Protein AF-A0A6B3NDE9-F1 (afdb_monomer_lite)

Radius of gyration: 30.41 Å; chains: 1; bounding box: 61×51×79 Å

Sequence (151 aa):
MERLSPFLRRLLIVVLVGLFSSVSVFIEEASADVTLPSPVCPKENTETFENPKFAYADKGGITLDATKSSFQLGSQTFDGYLYGSTYYDENGKKQPLYTSYTPPTIRVSSGKSIDLTLTNDLHKNEQSPRLSSVGCSGRTFKSAKHSVNSS

Structure (mmCIF, N/CA/C/O backbone):
data_AF-A0A6B3NDE9-F1
#
_entry.id   AF-A0A6B3NDE9-F1
#
loop_
_atom_site.group_PDB
_atom_site.id
_atom_site.type_symbol
_atom_site.label_atom_id
_atom_site.label_alt_id
_atom_site.label_comp_id
_atom_site.label_asym_id
_atom_site.label_entity_id
_atom_site.label_seq_id
_atom_site.pdbx_PDB_ins_code
_atom_site.Cartn_x
_atom_site.Cartn_y
_atom_site.Cartn_z
_atom_site.occupancy
_atom_site.B_iso_or_equiv
_atom_site.auth_seq_id
_atom_site.auth_comp_id
_atom_site.auth_asym_id
_atom_site.auth_atom_id
_atom_site.pdbx_PDB_model_num
ATOM 1 N N . MET A 1 1 ? 43.849 -14.719 60.924 1.00 47.06 1 MET A N 1
ATOM 2 C CA . MET A 1 1 ? 43.292 -14.066 59.722 1.00 47.06 1 MET A CA 1
ATOM 3 C C . MET A 1 1 ? 41.799 -13.867 59.933 1.00 47.06 1 MET A C 1
ATOM 5 O O . MET A 1 1 ? 41.124 -14.852 60.166 1.00 47.06 1 MET A O 1
ATOM 9 N N . GLU A 1 2 ? 41.160 -12.708 59.958 1.00 54.44 2 GLU A N 1
ATOM 10 C CA . GLU A 1 2 ? 41.506 -11.289 60.040 1.00 54.44 2 GLU A CA 1
ATOM 11 C C . GLU A 1 2 ? 40.176 -10.651 60.486 1.00 54.44 2 GLU A C 1
ATOM 13 O O . GLU A 1 2 ? 39.224 -10.574 59.711 1.00 54.44 2 GLU A O 1
ATOM 18 N N . ARG A 1 3 ? 40.027 -10.297 61.770 1.00 61.66 3 ARG A N 1
ATOM 19 C CA . ARG A 1 3 ? 38.847 -9.543 62.218 1.00 61.66 3 ARG A CA 1
ATOM 20 C C . ARG A 1 3 ? 39.127 -8.075 61.956 1.00 61.66 3 ARG A C 1
ATOM 22 O O . ARG A 1 3 ? 39.660 -7.381 62.817 1.00 61.66 3 ARG A O 1
ATOM 29 N N . LEU A 1 4 ? 38.795 -7.625 60.749 1.00 58.59 4 LEU A N 1
ATOM 30 C CA . LEU A 1 4 ? 38.747 -6.203 60.439 1.00 58.59 4 LEU A CA 1
ATOM 31 C C . LEU A 1 4 ? 37.865 -5.522 61.494 1.00 58.59 4 LEU A C 1
ATOM 33 O O . LEU A 1 4 ? 36.711 -5.923 61.681 1.00 58.59 4 LEU A O 1
ATOM 37 N N . SER A 1 5 ? 38.411 -4.544 62.221 1.00 73.19 5 SER A N 1
ATOM 38 C CA . SER A 1 5 ? 37.652 -3.858 63.266 1.00 73.19 5 SER A CA 1
ATOM 39 C C . SER A 1 5 ? 36.369 -3.271 62.653 1.00 73.19 5 SER A C 1
ATOM 41 O O . SER A 1 5 ? 36.381 -2.812 61.505 1.00 73.19 5 SER A O 1
ATOM 43 N N . PRO A 1 6 ? 35.234 -3.280 63.372 1.00 70.44 6 PRO A N 1
ATOM 44 C CA . PRO A 1 6 ? 33.965 -2.777 62.837 1.00 70.44 6 PRO A CA 1
ATOM 45 C C . PRO A 1 6 ? 34.065 -1.308 62.395 1.00 70.44 6 PRO A C 1
ATOM 47 O O . PRO A 1 6 ? 33.321 -0.871 61.518 1.00 70.44 6 PRO A O 1
ATOM 50 N N . PHE A 1 7 ? 35.027 -0.574 62.956 1.00 72.88 7 PHE A N 1
ATOM 51 C CA . PHE A 1 7 ? 35.394 0.772 62.547 1.00 72.88 7 PHE A CA 1
ATOM 52 C C . PHE A 1 7 ? 36.021 0.807 61.145 1.00 72.88 7 PHE A C 1
ATOM 54 O O . PHE A 1 7 ? 35.565 1.569 60.295 1.00 72.88 7 PHE A O 1
ATOM 61 N N . LEU A 1 8 ? 36.989 -0.073 60.860 1.00 76.25 8 LEU A N 1
ATOM 62 C CA . LEU A 1 8 ? 37.642 -0.140 59.549 1.00 76.25 8 LEU A CA 1
ATOM 63 C C . LEU A 1 8 ? 36.654 -0.533 58.443 1.00 76.25 8 LEU A C 1
ATOM 65 O O . LEU A 1 8 ? 36.702 0.014 57.346 1.00 76.25 8 LEU A O 1
ATOM 69 N N . ARG A 1 9 ? 35.692 -1.413 58.749 1.00 73.88 9 ARG A N 1
ATOM 70 C CA . ARG A 1 9 ? 34.643 -1.807 57.796 1.00 73.88 9 ARG A CA 1
ATOM 71 C C . ARG A 1 9 ? 33.711 -0.647 57.434 1.00 73.88 9 ARG A C 1
ATOM 73 O O . ARG A 1 9 ? 33.338 -0.511 56.274 1.00 73.88 9 ARG A O 1
ATOM 80 N N . ARG A 1 10 ? 33.337 0.191 58.406 1.00 78.81 10 ARG A N 1
ATOM 81 C CA . ARG A 1 10 ? 32.491 1.372 58.160 1.00 78.81 10 ARG A CA 1
ATOM 82 C C . ARG A 1 10 ? 33.246 2.457 57.400 1.00 78.81 10 ARG A C 1
ATOM 84 O O . ARG A 1 10 ? 32.688 3.024 56.468 1.00 78.81 10 ARG A O 1
ATOM 91 N N . LEU A 1 11 ? 34.516 2.677 57.742 1.00 81.62 11 LEU A N 1
ATOM 92 C CA . LEU A 1 11 ? 35.388 3.602 57.019 1.00 81.62 11 LEU A CA 1
ATOM 93 C C . LEU A 1 11 ? 35.511 3.202 55.541 1.00 81.62 11 LEU A C 1
ATOM 95 O O . LEU A 1 11 ? 35.352 4.038 54.659 1.00 81.62 11 LEU A O 1
ATOM 99 N N . LEU A 1 12 ? 35.707 1.911 55.270 1.00 80.88 12 LEU A N 1
ATOM 100 C CA . LEU A 1 12 ? 35.879 1.394 53.914 1.00 80.88 12 LEU A CA 1
ATOM 101 C C . LEU A 1 12 ? 34.608 1.540 53.059 1.00 80.88 12 LEU A C 1
ATOM 103 O O . LEU A 1 12 ? 34.700 1.870 51.881 1.00 80.88 12 LEU A O 1
ATOM 107 N N . ILE A 1 13 ? 33.420 1.379 53.655 1.00 79.62 13 ILE A N 1
ATOM 108 C CA . ILE A 1 13 ? 32.141 1.622 52.965 1.00 79.62 13 ILE A CA 1
ATOM 109 C C . ILE A 1 13 ? 31.975 3.107 52.620 1.00 79.62 13 ILE A C 1
ATOM 111 O O . ILE A 1 13 ? 31.598 3.428 51.497 1.00 79.62 13 ILE A O 1
ATOM 115 N N . VAL A 1 14 ? 32.287 4.017 53.549 1.00 80.12 14 VAL A N 1
ATOM 116 C CA . VAL A 1 14 ? 32.183 5.467 53.302 1.00 80.12 14 VAL A CA 1
ATOM 117 C C . VAL A 1 14 ? 33.156 5.911 52.208 1.00 80.12 14 VAL A C 1
ATOM 119 O O . VAL A 1 14 ? 32.773 6.677 51.329 1.00 80.12 14 VAL A O 1
ATOM 122 N N . VAL A 1 15 ? 34.382 5.379 52.204 1.00 78.25 15 VAL A N 1
ATOM 123 C CA . VAL A 1 15 ? 35.374 5.659 51.154 1.00 78.25 15 VAL A CA 1
ATOM 124 C C . VAL A 1 15 ? 34.913 5.129 49.792 1.00 78.25 15 VAL A C 1
ATOM 126 O O . VAL A 1 15 ? 35.019 5.847 48.801 1.00 78.25 15 VAL A O 1
ATOM 129 N N . LEU A 1 16 ? 34.344 3.920 49.727 1.00 76.94 16 LEU A N 1
ATOM 130 C CA . LEU A 1 16 ? 33.822 3.360 48.474 1.00 76.94 16 LEU A CA 1
ATOM 131 C C . LEU A 1 16 ? 32.634 4.158 47.920 1.00 76.94 16 LEU A C 1
ATOM 133 O O . LEU A 1 16 ? 32.601 4.440 46.725 1.00 76.94 16 LEU A O 1
ATOM 137 N N . VAL A 1 17 ? 31.684 4.563 48.768 1.00 74.12 17 VAL A N 1
ATOM 138 C CA . VAL A 1 17 ? 30.540 5.389 48.338 1.00 74.12 17 VAL A CA 1
ATOM 139 C C . VAL A 1 17 ? 31.001 6.789 47.914 1.00 74.12 17 VAL A C 1
ATOM 141 O O . VAL A 1 17 ? 30.511 7.314 46.914 1.00 74.12 17 VAL A O 1
ATOM 144 N N . GLY A 1 18 ? 31.982 7.373 48.608 1.00 67.12 18 GLY A N 1
ATOM 145 C CA . GLY A 1 18 ? 32.594 8.650 48.226 1.00 67.12 18 GLY A CA 1
ATOM 146 C C . GLY A 1 18 ? 33.297 8.589 46.866 1.00 67.12 18 GLY A C 1
ATOM 147 O O . GLY A 1 18 ? 33.090 9.465 46.029 1.00 67.12 18 GLY A O 1
ATOM 148 N N . LEU A 1 19 ? 34.047 7.514 46.602 1.00 65.00 19 LEU A N 1
ATOM 149 C CA . LEU A 1 19 ? 34.686 7.282 45.304 1.00 65.00 19 LEU A CA 1
ATOM 150 C C . LEU A 1 19 ? 33.652 7.116 44.181 1.00 65.00 19 LEU A C 1
ATOM 152 O O . LEU A 1 19 ? 33.771 7.786 43.158 1.00 65.00 19 LEU A O 1
ATOM 156 N N . PHE A 1 20 ? 32.596 6.320 44.380 1.00 59.84 20 PHE A N 1
ATOM 157 C CA . PHE A 1 20 ? 31.524 6.167 43.380 1.00 59.84 20 PHE A CA 1
ATOM 158 C C . PHE A 1 20 ? 30.772 7.478 43.101 1.00 59.84 20 PHE A C 1
ATOM 160 O O . PHE A 1 20 ? 30.394 7.751 41.961 1.00 59.84 20 PHE A O 1
ATOM 167 N N . SER A 1 21 ? 30.612 8.323 44.121 1.00 58.03 21 SER A N 1
ATOM 168 C CA . SER A 1 21 ? 29.979 9.638 43.972 1.00 58.03 21 SER A CA 1
ATOM 169 C C . SER A 1 21 ? 30.873 10.631 43.214 1.00 58.03 21 SER A C 1
ATOM 171 O O . SER A 1 21 ? 30.358 11.465 42.478 1.00 58.03 21 SER A O 1
ATOM 173 N N . SER A 1 22 ? 32.205 10.516 43.321 1.00 54.28 22 SER A N 1
ATOM 174 C CA . SER A 1 22 ? 33.143 11.385 42.586 1.00 54.28 22 SER A CA 1
ATOM 175 C C . SER A 1 22 ? 33.285 11.059 41.093 1.00 54.28 22 SER A C 1
ATOM 177 O O . SER A 1 22 ? 33.642 11.940 40.319 1.00 54.28 22 SER A O 1
ATOM 179 N N . VAL A 1 23 ? 32.967 9.831 40.662 1.00 54.91 23 VAL A N 1
ATOM 180 C CA . VAL A 1 23 ? 33.018 9.442 39.235 1.00 54.91 23 VAL A CA 1
ATOM 181 C C . VAL A 1 23 ? 31.722 9.820 38.494 1.00 54.91 23 VAL A C 1
ATOM 183 O O . VAL A 1 23 ? 31.679 9.811 37.269 1.00 54.91 23 VAL A O 1
ATOM 186 N N . SER A 1 24 ? 30.668 10.221 39.211 1.00 49.94 24 SER A N 1
ATOM 187 C CA . SER A 1 24 ? 29.334 10.453 38.633 1.00 49.94 24 SER A CA 1
ATOM 188 C C . SER A 1 24 ? 29.046 11.910 38.221 1.00 49.94 24 SER A C 1
ATOM 190 O O . SER A 1 24 ? 27.894 12.236 37.955 1.00 49.94 24 SER A O 1
ATOM 192 N N . VAL A 1 25 ? 30.056 12.791 38.148 1.00 54.88 25 VAL A N 1
ATOM 193 C CA . VAL A 1 25 ? 29.875 14.224 37.793 1.00 54.88 25 VAL A CA 1
ATOM 194 C C . VAL A 1 25 ? 30.565 14.617 36.473 1.00 54.88 25 VAL A C 1
ATOM 196 O O . VAL A 1 25 ? 30.745 15.789 36.188 1.00 54.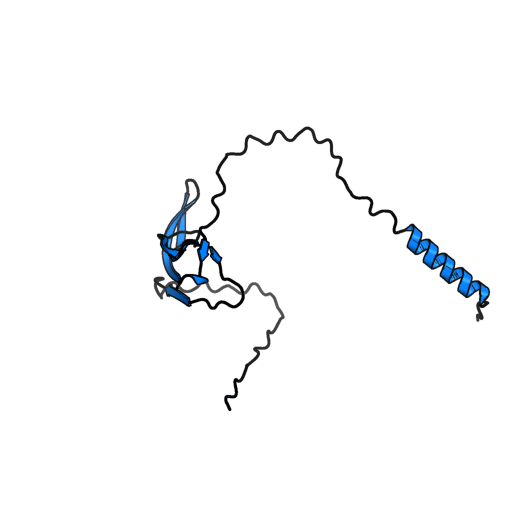88 25 VAL A O 1
ATOM 199 N N . PHE A 1 26 ? 30.893 13.658 35.604 1.00 53.50 26 PHE A N 1
ATOM 200 C CA . PHE A 1 26 ? 31.287 13.955 34.218 1.00 53.50 26 PHE A CA 1
ATOM 201 C C . PHE A 1 26 ? 30.497 13.097 33.225 1.00 53.50 26 PHE A C 1
ATOM 203 O O . PHE A 1 26 ? 31.028 12.230 32.540 1.00 53.50 26 PHE A O 1
ATOM 210 N N . ILE A 1 27 ? 29.195 13.363 33.149 1.00 54.00 27 ILE A N 1
ATOM 211 C CA . ILE A 1 27 ? 28.491 13.366 31.861 1.00 54.00 27 ILE A CA 1
ATOM 212 C C . ILE A 1 27 ? 27.976 14.796 31.706 1.00 54.00 27 ILE A C 1
ATOM 214 O O . ILE A 1 27 ? 26.781 15.069 31.746 1.00 54.00 27 ILE A O 1
ATOM 218 N N . GLU A 1 28 ? 28.921 15.733 31.668 1.00 45.59 28 GLU A N 1
ATOM 219 C CA . GLU A 1 28 ? 28.658 17.045 31.102 1.00 45.59 28 GLU A CA 1
ATOM 220 C C . GLU A 1 28 ? 28.439 16.802 29.610 1.00 45.59 28 GLU A C 1
ATOM 222 O O . GLU A 1 28 ? 29.206 16.084 28.960 1.00 45.59 28 GLU A O 1
ATOM 227 N N . GLU A 1 29 ? 27.300 17.279 29.124 1.00 51.75 29 GLU A N 1
ATOM 228 C CA . GLU A 1 29 ? 26.866 17.173 27.745 1.00 51.75 29 GLU A CA 1
ATOM 229 C C . GLU A 1 29 ? 28.040 17.455 26.810 1.00 51.75 29 GLU A C 1
ATOM 231 O O . GLU A 1 29 ? 28.640 18.530 26.850 1.00 51.75 29 GLU A O 1
ATOM 236 N N . ALA A 1 30 ? 28.339 16.514 25.915 1.00 45.06 30 ALA A N 1
ATOM 237 C CA . ALA A 1 30 ? 29.046 16.844 24.691 1.00 45.06 30 ALA A CA 1
ATOM 238 C C . ALA A 1 30 ? 28.119 17.737 23.847 1.00 45.06 30 ALA A C 1
ATOM 240 O O . ALA A 1 30 ? 27.551 17.305 22.845 1.00 45.06 30 ALA A O 1
ATOM 241 N N . SER A 1 31 ? 27.930 18.987 24.275 1.00 45.75 31 SER A N 1
ATOM 242 C CA . SER A 1 31 ? 27.631 20.066 23.356 1.00 45.75 31 SER A CA 1
ATOM 243 C C . SER A 1 31 ? 28.875 20.172 22.488 1.00 45.75 31 SER A C 1
ATOM 245 O O . SER A 1 31 ? 29.954 20.584 22.906 1.00 45.75 31 SER A O 1
ATOM 247 N N . ALA A 1 32 ? 28.757 19.610 21.295 1.00 44.16 32 ALA A N 1
ATOM 248 C CA . ALA A 1 32 ? 29.753 19.730 20.262 1.00 44.16 32 ALA A CA 1
ATOM 249 C C . ALA A 1 32 ? 29.808 21.215 19.867 1.00 44.16 32 ALA A 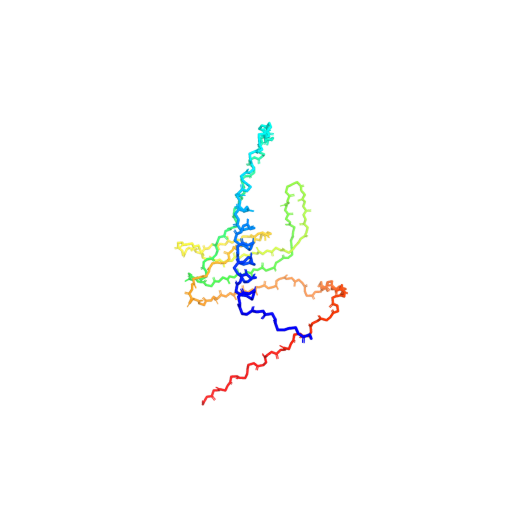C 1
ATOM 251 O O . ALA A 1 32 ? 29.160 21.621 18.906 1.00 44.16 32 ALA A O 1
ATOM 252 N N . ASP A 1 33 ? 30.556 22.030 20.618 1.00 47.12 33 ASP A N 1
ATOM 253 C CA . ASP A 1 33 ? 31.039 23.330 20.152 1.00 47.12 33 ASP A CA 1
ATOM 254 C C . ASP A 1 33 ? 32.133 23.061 19.121 1.00 47.12 33 ASP A C 1
ATOM 256 O O . ASP A 1 33 ? 33.339 23.169 19.346 1.00 47.12 33 ASP A O 1
ATOM 260 N N . VAL A 1 34 ? 31.680 22.551 17.982 1.00 43.28 34 VAL A N 1
ATOM 261 C CA . VAL A 1 34 ? 32.486 22.474 16.791 1.00 43.28 34 VAL A CA 1
ATOM 262 C C . VAL A 1 34 ? 32.137 23.725 16.013 1.00 43.28 34 VAL A C 1
ATOM 264 O O . VAL A 1 34 ? 31.185 23.748 15.231 1.00 43.28 34 VAL A O 1
ATOM 267 N N . THR A 1 35 ? 32.950 24.760 16.198 1.00 52.12 35 THR A N 1
ATOM 268 C CA . THR A 1 35 ? 33.119 25.834 15.218 1.00 52.12 35 THR A CA 1
ATOM 269 C C . THR A 1 35 ? 33.724 25.222 13.950 1.00 52.12 35 THR A C 1
ATOM 271 O O . THR A 1 35 ? 34.897 25.404 13.629 1.00 52.12 35 THR A O 1
ATOM 274 N N . LEU A 1 36 ? 32.934 24.412 13.243 1.00 52.38 36 LEU A N 1
ATOM 275 C CA . LEU A 1 36 ? 33.188 24.058 11.859 1.00 52.38 36 LEU A CA 1
ATOM 276 C C . LEU A 1 36 ? 33.056 25.359 11.061 1.00 52.38 36 LEU A C 1
ATOM 278 O O . LEU A 1 36 ? 32.111 26.116 11.312 1.00 52.38 36 LEU A O 1
ATOM 282 N N . PRO A 1 37 ? 33.940 25.638 10.084 1.00 52.72 37 PRO A N 1
ATOM 283 C CA . PRO A 1 37 ? 33.579 26.594 9.047 1.00 52.72 37 PRO A CA 1
ATOM 284 C C . PRO A 1 37 ? 32.214 26.147 8.533 1.00 52.72 37 PRO A C 1
ATOM 286 O O . PRO A 1 37 ? 32.078 24.966 8.202 1.00 52.72 37 PRO A O 1
ATOM 289 N N . SER A 1 38 ? 31.211 27.041 8.584 1.00 49.91 38 SER A N 1
ATOM 290 C CA . SER A 1 38 ? 29.838 26.726 8.185 1.00 49.91 38 SER A CA 1
ATOM 291 C C . SER A 1 38 ? 29.916 25.841 6.955 1.00 49.91 38 SER A C 1
ATOM 293 O O . SER A 1 38 ? 30.494 26.299 5.960 1.00 49.91 38 SER A O 1
ATOM 295 N N . PRO A 1 39 ? 29.452 24.576 7.012 1.00 50.44 39 PRO A N 1
ATOM 296 C CA . PRO A 1 39 ? 29.397 23.790 5.807 1.00 50.44 39 PRO A CA 1
ATOM 297 C C . PRO A 1 39 ? 28.544 24.632 4.877 1.00 50.44 39 PRO A C 1
ATOM 299 O O . PRO A 1 39 ? 27.379 24.918 5.160 1.00 50.44 39 PRO A O 1
ATOM 302 N N . VAL A 1 40 ? 29.167 25.133 3.814 1.00 51.59 40 VAL A N 1
ATOM 303 C CA . VAL A 1 40 ? 28.437 25.601 2.656 1.00 51.59 40 VAL A CA 1
ATOM 304 C C . VAL A 1 40 ? 27.763 24.331 2.185 1.00 51.59 40 VAL A C 1
ATOM 306 O O . VAL A 1 40 ? 28.356 23.552 1.443 1.00 51.59 40 VAL A O 1
ATOM 309 N N . CYS A 1 41 ? 26.579 24.054 2.738 1.00 51.97 41 CYS A N 1
ATOM 310 C CA . CYS A 1 41 ? 25.721 23.007 2.247 1.00 51.97 41 CYS A CA 1
ATOM 311 C C . CYS A 1 41 ? 25.601 23.338 0.762 1.00 51.97 41 CYS A C 1
ATOM 313 O O . CYS A 1 41 ? 25.140 24.445 0.442 1.00 51.97 41 CYS A O 1
ATOM 315 N N . PRO A 1 42 ? 26.118 22.487 -0.146 1.00 57.03 42 PRO A N 1
ATOM 316 C CA . PRO A 1 42 ? 25.871 22.703 -1.558 1.00 57.03 42 PRO A CA 1
ATOM 317 C C . PRO A 1 42 ? 24.363 22.852 -1.662 1.00 57.03 42 PRO A C 1
ATOM 319 O O . PRO A 1 42 ? 23.664 22.014 -1.094 1.00 57.03 42 PRO A O 1
ATOM 322 N N . LYS A 1 43 ? 23.897 23.974 -2.240 1.00 53.31 43 LYS A N 1
ATOM 323 C CA . LYS A 1 43 ? 22.471 24.299 -2.373 1.00 53.31 43 LYS A CA 1
ATOM 324 C C . LYS A 1 43 ? 21.745 23.007 -2.688 1.00 53.31 43 LYS A C 1
ATOM 326 O O . LYS A 1 43 ? 21.943 22.443 -3.762 1.00 53.31 43 LYS A O 1
ATOM 331 N N . GLU A 1 44 ? 21.032 22.521 -1.683 1.00 54.12 44 GLU A N 1
ATOM 332 C CA . GLU A 1 44 ? 20.350 21.248 -1.716 1.00 54.12 44 GLU A CA 1
ATOM 333 C C . GLU A 1 44 ? 19.482 21.286 -2.968 1.00 54.12 44 GLU A C 1
ATOM 335 O O . GLU A 1 44 ? 18.717 22.239 -3.163 1.00 54.12 44 GLU A O 1
ATOM 340 N N . ASN A 1 45 ? 19.681 20.327 -3.878 1.00 53.22 45 ASN A N 1
ATOM 341 C CA . ASN A 1 45 ? 18.708 20.104 -4.933 1.00 53.22 45 ASN A CA 1
ATOM 342 C C . ASN A 1 45 ? 17.381 19.945 -4.199 1.00 53.22 45 ASN A C 1
ATOM 344 O O . ASN A 1 45 ? 17.207 19.007 -3.428 1.00 53.22 45 ASN A O 1
ATOM 348 N N . THR A 1 46 ? 16.495 20.918 -4.376 1.00 56.09 46 THR A N 1
ATOM 349 C CA . THR A 1 46 ? 15.196 21.021 -3.712 1.00 56.09 46 THR A CA 1
ATOM 350 C C . THR A 1 46 ? 14.231 20.022 -4.346 1.00 56.09 46 THR A C 1
ATOM 352 O O . THR A 1 46 ? 13.119 20.360 -4.744 1.00 56.09 46 THR A O 1
ATOM 355 N N . GLU A 1 47 ? 14.660 18.766 -4.474 1.00 64.62 47 GLU A N 1
ATOM 356 C CA . GLU A 1 47 ? 13.737 17.666 -4.680 1.00 64.62 47 GLU A CA 1
ATOM 357 C C . GLU A 1 47 ? 12.947 17.546 -3.384 1.00 64.62 47 GLU A C 1
ATOM 359 O O . GLU A 1 47 ? 13.435 17.110 -2.342 1.00 64.62 47 GLU A O 1
ATOM 364 N N . THR A 1 48 ? 11.729 18.076 -3.432 1.00 70.19 48 THR A N 1
ATOM 365 C CA . THR A 1 48 ? 10.803 18.028 -2.311 1.00 70.19 48 THR A CA 1
ATOM 366 C C . THR A 1 48 ? 10.558 16.559 -2.003 1.00 70.19 48 THR A C 1
ATOM 368 O O . THR A 1 48 ? 10.077 15.822 -2.860 1.00 70.19 48 THR A O 1
ATOM 371 N N . PHE A 1 49 ? 10.915 16.123 -0.796 1.00 74.69 49 PHE A N 1
ATOM 372 C CA . PHE A 1 49 ? 10.621 14.767 -0.354 1.00 74.69 49 PHE A CA 1
ATOM 373 C C . PHE A 1 49 ? 9.099 14.576 -0.316 1.00 74.69 49 PHE A C 1
ATOM 375 O O . PHE A 1 49 ? 8.416 15.100 0.568 1.00 74.69 49 PHE A O 1
ATOM 382 N N . GLU A 1 50 ? 8.555 13.860 -1.298 1.00 76.88 50 GLU A N 1
ATOM 383 C CA . GLU A 1 50 ? 7.135 13.530 -1.328 1.00 76.88 50 GLU A CA 1
ATOM 384 C C . GLU A 1 50 ? 6.852 12.376 -0.366 1.00 76.88 50 GLU A C 1
ATOM 386 O O . GLU A 1 50 ? 7.276 11.236 -0.569 1.00 76.88 50 GLU A O 1
ATOM 391 N N . ASN A 1 51 ? 6.103 12.670 0.697 1.00 81.94 51 ASN A N 1
ATOM 392 C CA . ASN A 1 51 ? 5.609 11.633 1.592 1.00 81.94 51 ASN A CA 1
ATOM 393 C C . ASN A 1 51 ? 4.630 10.702 0.852 1.00 81.94 51 ASN A C 1
ATOM 395 O O . ASN A 1 51 ? 3.797 11.177 0.072 1.00 81.94 51 ASN A O 1
ATOM 399 N N . PRO A 1 52 ? 4.650 9.388 1.139 1.00 84.19 52 PRO A N 1
ATOM 400 C CA . PRO A 1 52 ? 3.656 8.471 0.602 1.00 84.19 52 PRO A CA 1
ATOM 401 C C . PRO A 1 52 ? 2.252 8.880 1.059 1.00 84.19 52 PRO A C 1
ATOM 403 O O . PRO A 1 52 ? 2.045 9.365 2.174 1.00 84.19 52 PRO A O 1
ATOM 406 N N . LYS A 1 53 ? 1.258 8.652 0.197 1.00 90.75 53 LYS A N 1
ATOM 407 C CA . LYS A 1 53 ? -0.146 8.938 0.523 1.00 90.75 53 LYS A CA 1
ATOM 408 C C . LYS A 1 53 ? -0.614 8.072 1.692 1.00 90.75 53 LYS A C 1
ATOM 410 O O . LYS A 1 53 ? -0.167 6.938 1.833 1.00 90.75 53 LYS A O 1
ATOM 415 N N . PHE A 1 54 ? -1.560 8.565 2.487 1.00 94.12 54 PHE A N 1
ATOM 416 C CA . PHE A 1 54 ? -2.151 7.794 3.584 1.00 94.12 54 PHE A CA 1
ATOM 417 C C . PHE A 1 54 ? -3.486 7.159 3.182 1.00 94.12 54 PHE A C 1
ATOM 419 O O . PHE A 1 54 ? -4.372 7.839 2.664 1.00 94.12 54 PHE A O 1
ATOM 426 N N . ALA A 1 55 ? -3.636 5.867 3.474 1.00 95.44 55 ALA A N 1
ATOM 427 C CA . ALA A 1 55 ? -4.875 5.109 3.359 1.00 95.44 55 ALA A CA 1
ATOM 428 C C . ALA A 1 55 ? -5.498 4.909 4.745 1.00 95.44 55 ALA A C 1
ATOM 430 O O . ALA A 1 55 ? -4.901 4.271 5.609 1.00 95.44 55 ALA A O 1
ATOM 431 N N . TYR A 1 56 ? -6.696 5.446 4.970 1.00 96.44 56 TYR A N 1
ATOM 432 C CA . TYR A 1 56 ? -7.367 5.411 6.269 1.00 96.44 56 TYR A CA 1
ATOM 433 C C . TYR A 1 56 ? -8.293 4.194 6.366 1.00 96.44 56 TYR A C 1
ATOM 435 O O . TYR A 1 56 ? -9.435 4.234 5.908 1.00 96.44 56 TYR A O 1
ATOM 443 N N . ALA A 1 57 ? -7.816 3.119 6.999 1.00 95.50 57 ALA A N 1
ATOM 444 C CA . ALA A 1 57 ? -8.552 1.855 7.132 1.00 95.50 57 ALA A CA 1
ATOM 445 C C . ALA A 1 57 ? -9.862 1.993 7.925 1.00 95.50 57 ALA A C 1
ATOM 447 O O . ALA A 1 57 ? -10.804 1.234 7.727 1.00 95.50 57 ALA A O 1
ATOM 448 N N . ASP A 1 58 ? -9.948 3.000 8.796 1.00 94.81 58 ASP A N 1
ATOM 449 C CA . ASP A 1 58 ? -11.140 3.253 9.611 1.00 94.81 58 ASP A CA 1
ATOM 450 C C . ASP A 1 58 ? -12.335 3.759 8.785 1.00 94.81 58 ASP A C 1
ATOM 452 O O . ASP A 1 58 ? -13.457 3.824 9.290 1.00 94.81 58 ASP A O 1
ATOM 456 N N . LYS A 1 59 ? -12.091 4.186 7.539 1.00 94.94 59 LYS A N 1
ATOM 457 C CA . LYS A 1 59 ? -13.098 4.777 6.649 1.00 94.94 59 LYS A CA 1
ATOM 458 C C . LYS A 1 59 ? -13.714 3.758 5.690 1.00 94.94 59 LYS A C 1
ATOM 460 O O . LYS A 1 59 ? -14.800 4.010 5.177 1.00 94.94 59 LYS A O 1
ATOM 465 N N . GLY A 1 60 ? -13.056 2.624 5.462 1.00 93.88 60 GLY A N 1
ATOM 466 C CA . GLY A 1 60 ? -13.555 1.558 4.602 1.00 93.88 60 GLY A CA 1
ATOM 467 C C . GLY A 1 60 ? -12.459 0.593 4.164 1.00 93.88 60 GLY A C 1
ATOM 468 O O . GLY A 1 60 ? -11.283 0.787 4.472 1.00 93.88 60 GLY A O 1
ATOM 469 N N . GLY A 1 61 ? -12.869 -0.441 3.428 1.00 95.25 61 GLY A N 1
ATOM 470 C CA . GLY A 1 61 ? -11.962 -1.466 2.921 1.00 95.25 61 GLY A CA 1
ATOM 471 C C . GLY A 1 61 ? -10.894 -0.905 1.981 1.00 95.25 61 GLY A C 1
ATOM 472 O O . GLY A 1 61 ? -11.142 0.029 1.211 1.00 95.25 61 GLY A O 1
ATOM 473 N N . ILE A 1 62 ? -9.704 -1.494 2.061 1.00 96.38 62 ILE A N 1
ATOM 474 C CA . ILE A 1 62 ? -8.547 -1.174 1.227 1.00 96.38 62 ILE A CA 1
ATOM 475 C C . ILE A 1 62 ? -8.309 -2.351 0.284 1.00 96.38 62 ILE A C 1
ATOM 477 O O . ILE A 1 62 ? -8.233 -3.499 0.720 1.00 96.38 62 ILE A O 1
ATOM 481 N N . THR A 1 63 ? -8.146 -2.068 -1.004 1.00 95.81 63 THR A N 1
ATOM 482 C CA . THR A 1 63 ? -7.717 -3.058 -1.998 1.00 95.81 63 THR A CA 1
ATOM 483 C C . THR A 1 63 ? -6.307 -2.719 -2.455 1.00 95.81 63 THR A C 1
ATOM 485 O O . THR A 1 63 ? -6.026 -1.557 -2.752 1.00 95.81 63 THR A O 1
ATOM 488 N N . LEU A 1 64 ? -5.428 -3.715 -2.492 1.00 94.19 64 LEU A N 1
ATOM 489 C CA . LEU A 1 64 ? -4.076 -3.636 -3.032 1.00 94.19 64 LEU A CA 1
ATOM 490 C C . LEU A 1 64 ? -3.968 -4.608 -4.204 1.00 94.19 64 LEU A C 1
ATOM 492 O O . LEU A 1 64 ? -4.301 -5.778 -4.046 1.00 94.19 64 LEU A O 1
ATOM 496 N N . ASP A 1 65 ? -3.456 -4.146 -5.335 1.00 93.19 65 ASP A N 1
ATOM 497 C CA . ASP A 1 65 ? -3.299 -4.953 -6.543 1.00 93.19 65 ASP A CA 1
ATOM 498 C C . ASP A 1 65 ? -1.809 -5.056 -6.873 1.00 93.19 65 ASP A C 1
ATOM 500 O O . ASP A 1 65 ? -1.168 -4.064 -7.227 1.00 93.19 65 ASP A O 1
ATOM 504 N N . ALA A 1 66 ? -1.234 -6.245 -6.697 1.00 92.38 66 ALA A N 1
ATOM 505 C CA . ALA A 1 66 ? 0.170 -6.496 -6.994 1.00 92.38 66 ALA A CA 1
ATOM 506 C C . ALA A 1 66 ? 0.339 -6.840 -8.477 1.00 92.38 66 ALA A C 1
ATOM 508 O O . ALA A 1 66 ? -0.200 -7.838 -8.959 1.00 92.38 66 ALA A O 1
ATOM 509 N N . THR A 1 67 ? 1.136 -6.046 -9.190 1.00 91.31 67 THR A N 1
ATOM 510 C CA . THR A 1 67 ? 1.390 -6.215 -10.626 1.00 91.31 67 THR A CA 1
ATOM 511 C C . THR A 1 67 ? 2.884 -6.094 -10.912 1.00 91.31 67 THR A C 1
ATOM 513 O O . THR A 1 67 ? 3.594 -5.322 -10.269 1.00 91.31 67 THR A O 1
ATOM 516 N N . LYS A 1 68 ? 3.384 -6.844 -11.896 1.00 90.44 68 LYS A N 1
ATOM 517 C CA . LYS A 1 68 ? 4.747 -6.676 -12.413 1.00 90.44 68 LYS A CA 1
ATOM 518 C C . LYS A 1 68 ? 4.733 -5.654 -13.549 1.00 90.44 68 LYS A C 1
ATOM 520 O O . LYS A 1 68 ? 4.004 -5.838 -14.518 1.00 90.44 68 LYS A O 1
ATOM 525 N N . SER A 1 69 ? 5.504 -4.579 -13.422 1.00 90.88 69 SER A N 1
ATOM 526 C CA . SER A 1 69 ? 5.576 -3.502 -14.418 1.00 90.88 69 SER A CA 1
ATOM 527 C C . SER A 1 69 ? 6.873 -2.702 -14.256 1.00 90.88 69 SER A C 1
ATOM 529 O O . SER A 1 69 ? 7.602 -2.873 -13.278 1.00 90.88 69 SER A O 1
ATOM 531 N N . SER A 1 70 ? 7.167 -1.825 -15.212 1.00 90.69 70 SER A N 1
ATOM 532 C CA . SER A 1 70 ? 8.318 -0.924 -15.154 1.00 90.69 70 SER A CA 1
ATOM 533 C C . SER A 1 70 ? 7.970 0.395 -14.451 1.00 90.69 70 SER A C 1
ATOM 535 O O . SER A 1 70 ? 6.845 0.887 -14.566 1.00 90.69 70 SER A O 1
ATOM 537 N N . PHE A 1 71 ? 8.930 0.985 -13.739 1.00 89.38 71 PHE A N 1
ATOM 538 C CA . PHE A 1 71 ? 8.832 2.300 -13.096 1.00 89.38 71 PHE A CA 1
ATOM 539 C C . PHE A 1 71 ? 10.120 3.105 -13.305 1.00 89.38 71 PHE A C 1
ATOM 541 O O . PHE A 1 71 ? 11.177 2.538 -13.583 1.00 89.38 71 PHE A O 1
ATOM 548 N N . GLN A 1 72 ? 10.038 4.432 -13.189 1.00 88.56 72 GLN A N 1
ATOM 549 C CA . GLN A 1 72 ? 11.195 5.318 -13.336 1.00 88.56 72 GLN A CA 1
ATOM 550 C C . GLN A 1 72 ? 11.693 5.792 -11.971 1.00 88.56 72 GLN A C 1
ATOM 552 O O . GLN A 1 72 ? 10.898 6.197 -11.124 1.00 88.56 72 GLN A O 1
ATOM 557 N N . LEU A 1 73 ? 13.011 5.766 -11.781 1.00 85.75 73 LEU A N 1
ATOM 558 C CA . LEU A 1 73 ? 13.688 6.374 -10.640 1.00 85.75 73 LEU A CA 1
ATOM 559 C C . LEU A 1 73 ? 14.798 7.282 -11.186 1.00 85.75 73 LEU A C 1
ATOM 561 O O . LEU A 1 73 ? 15.807 6.810 -11.718 1.00 85.75 73 LEU A O 1
ATOM 565 N N . GLY A 1 74 ? 14.572 8.596 -11.130 1.00 85.94 74 GLY A N 1
ATOM 566 C CA . GLY A 1 74 ? 15.388 9.566 -11.859 1.00 85.94 74 GLY A CA 1
ATOM 567 C C . GLY A 1 74 ? 15.285 9.351 -13.373 1.00 85.94 74 GLY A C 1
ATOM 568 O O . GLY A 1 74 ? 14.192 9.285 -13.925 1.00 85.94 74 GLY A O 1
ATOM 569 N N . SER A 1 75 ? 16.425 9.220 -14.052 1.00 89.38 75 SER A N 1
ATOM 570 C CA . SER A 1 75 ? 16.496 8.976 -15.502 1.00 89.38 75 SER A CA 1
ATOM 571 C C . SER A 1 75 ? 16.501 7.494 -15.897 1.00 89.38 75 SER A C 1
ATOM 573 O O . SER A 1 75 ? 16.596 7.176 -17.083 1.00 89.38 75 SER A O 1
ATOM 575 N N . GLN A 1 76 ? 16.435 6.577 -14.929 1.00 94.25 76 GLN A N 1
ATOM 576 C CA . GLN A 1 76 ? 16.545 5.140 -15.168 1.00 94.25 76 GLN A CA 1
ATOM 577 C C . GLN A 1 76 ? 15.185 4.454 -15.041 1.00 94.25 76 GLN A C 1
ATOM 579 O O . GLN A 1 76 ? 14.384 4.789 -14.169 1.00 94.25 76 GLN A O 1
ATOM 584 N N . THR A 1 77 ? 14.935 3.482 -15.918 1.00 93.88 77 THR A N 1
ATOM 585 C CA . THR A 1 77 ? 13.744 2.624 -15.872 1.00 93.88 77 THR A CA 1
ATOM 586 C C . THR A 1 77 ? 14.118 1.275 -15.278 1.00 93.88 77 THR A C 1
ATOM 588 O O . THR A 1 77 ? 15.109 0.671 -15.686 1.00 93.88 77 THR A O 1
ATOM 591 N N . PHE A 1 78 ? 13.310 0.804 -14.335 1.00 92.25 78 PHE A N 1
ATOM 592 C CA . PHE A 1 78 ? 13.488 -0.464 -13.641 1.00 92.25 78 PHE A CA 1
ATOM 593 C C . PHE A 1 78 ? 12.240 -1.316 -13.806 1.00 92.25 78 PHE A C 1
ATOM 595 O O . PHE A 1 78 ? 11.128 -0.812 -13.671 1.00 92.25 78 PHE A O 1
ATOM 602 N N . ASP A 1 79 ? 12.425 -2.610 -14.033 1.00 91.94 79 ASP A N 1
ATOM 603 C CA . ASP A 1 79 ? 11.342 -3.581 -13.924 1.00 91.94 79 ASP A CA 1
ATOM 604 C C . ASP A 1 79 ? 11.205 -4.025 -12.472 1.00 91.94 79 ASP A C 1
ATOM 606 O O . ASP A 1 79 ? 12.192 -4.340 -11.802 1.00 91.94 79 ASP A O 1
ATOM 610 N N . GLY A 1 80 ? 9.975 -4.069 -11.970 1.00 90.25 80 GLY A N 1
ATOM 611 C CA . GLY A 1 80 ? 9.737 -4.443 -10.588 1.00 90.25 80 GLY A CA 1
ATOM 612 C C . GLY A 1 80 ? 8.304 -4.843 -10.293 1.00 90.25 80 GLY A C 1
ATOM 613 O O . GLY A 1 80 ? 7.444 -4.950 -11.169 1.00 90.25 80 GLY A O 1
ATOM 614 N N . TYR A 1 81 ? 8.074 -5.090 -9.011 1.00 90.62 81 TYR A N 1
ATOM 615 C CA . TYR A 1 81 ? 6.751 -5.337 -8.465 1.00 90.62 81 TYR A CA 1
ATOM 616 C C . TYR A 1 81 ? 6.196 -4.024 -7.947 1.00 90.62 81 TYR A C 1
ATOM 618 O O . TYR A 1 81 ? 6.814 -3.368 -7.108 1.00 90.62 81 TYR A O 1
ATOM 626 N N . LEU A 1 82 ? 5.037 -3.655 -8.463 1.00 92.62 82 LEU A N 1
ATOM 627 C CA . LEU A 1 82 ? 4.352 -2.421 -8.143 1.00 92.62 82 LEU A CA 1
ATOM 628 C C . LEU A 1 82 ? 2.990 -2.741 -7.534 1.00 92.62 82 LEU A C 1
ATOM 630 O O . LEU A 1 82 ? 2.442 -3.829 -7.730 1.00 92.62 82 LEU A O 1
ATOM 634 N N . TYR A 1 83 ? 2.441 -1.766 -6.820 1.00 91.00 83 TYR A N 1
ATOM 635 C CA . TYR A 1 83 ? 1.149 -1.894 -6.163 1.00 91.00 83 TYR A CA 1
ATOM 636 C C . TYR A 1 83 ? 0.196 -0.815 -6.671 1.00 91.00 83 TYR A C 1
ATOM 638 O O . TYR A 1 83 ? 0.454 0.383 -6.530 1.00 91.00 83 TYR A O 1
ATOM 646 N N . GLY A 1 84 ? -0.913 -1.240 -7.269 1.00 92.31 84 GLY A N 1
ATOM 647 C CA . GLY A 1 84 ? -2.119 -0.428 -7.379 1.00 92.31 84 GLY A CA 1
ATOM 648 C C . GLY A 1 84 ? -2.877 -0.457 -6.055 1.00 92.31 84 GLY A C 1
ATOM 649 O O . GLY A 1 84 ? -2.715 -1.382 -5.256 1.00 92.31 84 GLY A O 1
ATOM 650 N N . SER A 1 85 ? -3.689 0.561 -5.784 1.00 92.88 85 SER A N 1
ATOM 651 C CA . SER A 1 85 ? -4.580 0.492 -4.628 1.00 92.88 85 SER A CA 1
ATOM 652 C C . SER A 1 85 ? -5.861 1.285 -4.797 1.00 92.88 85 SER A C 1
ATOM 654 O O . SER A 1 85 ? -5.926 2.282 -5.512 1.00 92.88 85 SER A O 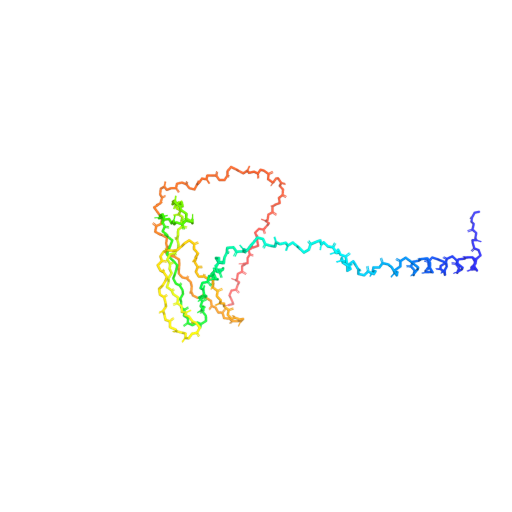1
ATOM 656 N N . THR A 1 86 ? -6.886 0.853 -4.077 1.00 96.06 86 THR A N 1
ATOM 657 C CA . THR A 1 86 ? -8.117 1.603 -3.865 1.00 96.06 86 THR A CA 1
ATOM 658 C C . THR A 1 86 ? -8.315 1.758 -2.365 1.00 96.06 86 THR A C 1
ATOM 660 O O . THR A 1 86 ? -8.361 0.765 -1.643 1.00 96.06 86 THR A O 1
ATOM 663 N N . TYR A 1 87 ? -8.413 2.995 -1.885 1.00 95.69 87 TYR A N 1
ATOM 664 C CA . TYR A 1 87 ? -8.463 3.295 -0.452 1.00 95.69 87 TYR A CA 1
ATOM 665 C C . TYR A 1 87 ? -9.319 4.531 -0.158 1.00 95.69 87 TYR A C 1
ATOM 667 O O . TYR A 1 87 ? -9.837 5.165 -1.073 1.00 95.69 87 TYR A O 1
ATOM 675 N N . TYR A 1 88 ? -9.470 4.883 1.118 1.00 96.31 88 TYR A N 1
ATOM 676 C CA . TYR A 1 88 ? -10.165 6.092 1.560 1.00 96.31 88 TYR A CA 1
ATOM 677 C C . TYR A 1 88 ? -9.183 7.097 2.170 1.00 96.31 88 TYR A C 1
ATOM 679 O O . TYR A 1 88 ? -8.306 6.715 2.948 1.00 96.31 88 TYR A O 1
ATOM 687 N N . ASP A 1 89 ? -9.317 8.373 1.811 1.00 95.19 89 ASP A N 1
ATOM 688 C CA . ASP A 1 89 ? -8.535 9.461 2.407 1.00 95.19 89 ASP A CA 1
ATOM 689 C C . ASP A 1 89 ? -9.092 9.912 3.771 1.00 95.19 89 ASP A C 1
ATOM 691 O O . ASP A 1 89 ? -10.062 9.357 4.295 1.00 95.19 89 ASP A O 1
ATOM 695 N N . GLU A 1 90 ? -8.467 10.928 4.370 1.00 94.56 90 GLU A N 1
ATOM 696 C CA . GLU A 1 90 ? -8.857 11.459 5.683 1.00 94.56 90 GLU A CA 1
ATOM 697 C C . GLU A 1 90 ? -10.307 11.967 5.719 1.00 94.56 90 GLU A C 1
ATOM 699 O O . GLU A 1 90 ? -11.000 11.834 6.735 1.00 94.56 90 GLU A O 1
ATOM 704 N N . ASN A 1 91 ? -10.786 12.465 4.577 1.00 95.44 91 ASN A N 1
ATOM 705 C CA . ASN A 1 91 ? -12.131 12.990 4.382 1.00 95.44 91 ASN A CA 1
ATOM 706 C C . ASN A 1 91 ? -13.146 11.877 4.079 1.00 95.44 91 ASN A C 1
ATOM 708 O O . ASN A 1 91 ? -14.335 12.150 3.927 1.00 95.44 91 ASN A O 1
ATOM 712 N N . GLY A 1 92 ? -12.702 10.617 4.004 1.00 94.06 92 GLY A N 1
ATOM 713 C CA . GLY A 1 92 ? -13.545 9.480 3.653 1.00 94.06 92 GLY A CA 1
ATOM 714 C C . GLY A 1 92 ? -13.912 9.438 2.170 1.00 94.06 92 GLY A C 1
ATOM 715 O O . GLY A 1 92 ? -14.883 8.776 1.804 1.00 94.06 92 GLY A O 1
ATOM 716 N N . LYS A 1 93 ? -13.163 10.120 1.296 1.00 96.69 93 LYS A N 1
ATOM 717 C CA . LYS A 1 93 ? -13.340 10.005 -0.152 1.00 96.69 93 LYS A CA 1
ATOM 718 C C . LYS A 1 93 ? -12.520 8.827 -0.672 1.00 96.69 93 LYS A C 1
ATOM 720 O O . LYS A 1 93 ? -11.351 8.662 -0.329 1.00 96.69 93 LYS A O 1
ATOM 725 N N . LYS A 1 94 ? -13.145 8.014 -1.525 1.00 96.06 94 LYS A N 1
ATOM 726 C CA . LYS A 1 94 ? -12.491 6.891 -2.202 1.00 96.06 94 LYS A CA 1
ATOM 727 C C . LYS A 1 94 ? -11.474 7.416 -3.222 1.00 96.06 94 LYS A C 1
ATOM 729 O O . LYS A 1 94 ? -11.827 8.218 -4.087 1.00 96.06 94 LYS A O 1
ATOM 734 N N . GLN A 1 95 ? -10.234 6.954 -3.123 1.00 95.25 95 GLN A N 1
ATOM 735 C CA . GLN A 1 95 ? -9.099 7.345 -3.951 1.00 95.25 95 GLN A CA 1
ATOM 736 C C . GLN A 1 95 ? -8.526 6.119 -4.672 1.00 95.25 95 GLN A C 1
ATOM 738 O O . GLN A 1 95 ? -8.224 5.114 -4.019 1.00 95.25 95 GLN A O 1
ATOM 743 N N . PRO A 1 96 ? -8.349 6.186 -6.001 1.00 93.12 96 PRO A N 1
ATOM 744 C CA . PRO A 1 96 ? -7.511 5.246 -6.723 1.00 93.12 96 PRO A CA 1
ATOM 745 C C . PRO A 1 96 ? -6.045 5.705 -6.677 1.00 93.12 96 PRO A C 1
ATOM 747 O O . PRO A 1 96 ? -5.732 6.873 -6.921 1.00 93.12 96 PRO A O 1
ATOM 750 N N . LEU A 1 97 ? -5.130 4.777 -6.414 1.00 86.81 97 LEU A N 1
ATOM 751 C CA . LEU A 1 97 ? -3.718 4.915 -6.747 1.00 86.81 97 LEU A CA 1
ATOM 752 C C . LEU A 1 97 ? -3.415 3.960 -7.889 1.00 86.81 97 LEU A C 1
ATOM 754 O O . LEU A 1 97 ? -3.460 2.740 -7.726 1.00 86.81 97 LEU A O 1
ATOM 758 N N . TYR A 1 98 ? -3.087 4.540 -9.037 1.00 83.69 98 TYR A N 1
ATOM 759 C CA . TYR A 1 98 ? -2.515 3.781 -10.135 1.00 83.69 98 TYR A CA 1
ATOM 760 C C . TYR A 1 98 ? -1.174 3.188 -9.707 1.00 83.69 98 TYR A C 1
ATOM 762 O O . TYR A 1 98 ? -0.477 3.754 -8.867 1.00 83.69 98 TYR A O 1
ATOM 770 N N . THR A 1 99 ? -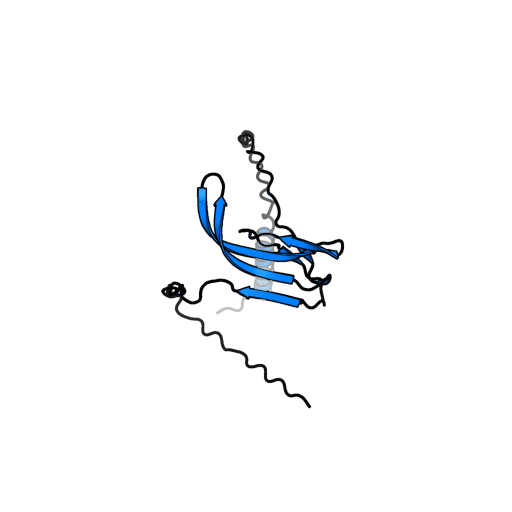0.854 2.039 -10.286 1.00 85.62 99 THR A N 1
ATOM 771 C CA . THR A 1 99 ? 0.318 1.214 -10.013 1.00 85.62 99 THR A CA 1
ATOM 772 C C . THR A 1 99 ? 1.573 2.045 -9.710 1.00 85.62 99 THR A C 1
ATOM 774 O O . THR A 1 99 ? 2.088 2.743 -10.580 1.00 85.62 99 THR A O 1
ATOM 777 N N . SER A 1 100 ? 2.047 1.977 -8.463 1.00 86.44 100 SER A N 1
ATOM 778 C CA . SER A 1 100 ? 3.182 2.758 -7.961 1.00 86.44 100 SER A CA 1
ATOM 779 C C . SER A 1 100 ? 4.203 1.864 -7.260 1.00 86.44 100 SER A C 1
ATOM 781 O O . SER A 1 100 ? 3.852 0.830 -6.684 1.00 86.44 100 SER A O 1
ATOM 783 N N . TYR A 1 101 ? 5.472 2.282 -7.279 1.00 86.00 101 TYR A N 1
ATOM 784 C CA . TYR A 1 101 ? 6.526 1.653 -6.474 1.00 86.00 101 TYR A CA 1
ATOM 785 C C . TYR A 1 101 ? 6.401 2.030 -4.986 1.00 86.00 101 TYR A C 1
ATOM 787 O O . TYR A 1 101 ? 6.869 1.299 -4.116 1.00 86.00 101 TYR A O 1
ATOM 795 N N . THR A 1 102 ? 5.728 3.147 -4.692 1.00 87.62 102 THR A N 1
ATOM 796 C CA . THR A 1 102 ? 5.370 3.620 -3.350 1.00 87.62 102 THR A CA 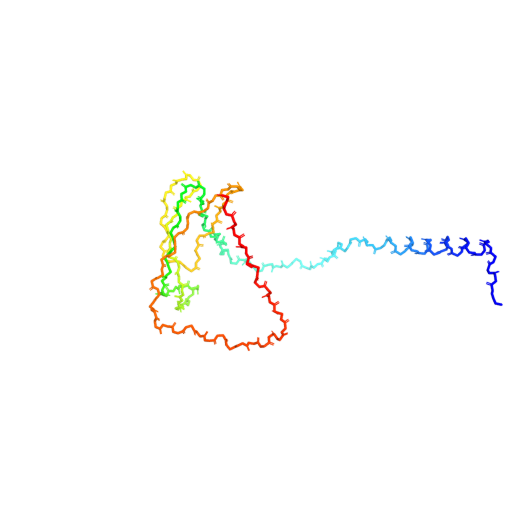1
ATOM 797 C C . THR A 1 102 ? 3.868 3.426 -3.112 1.00 87.62 102 THR A C 1
ATOM 799 O O . THR A 1 102 ? 3.068 4.298 -3.469 1.00 87.62 102 THR A O 1
ATOM 802 N N . PRO A 1 103 ? 3.440 2.286 -2.535 1.00 88.31 103 PRO A N 1
ATOM 803 C CA . PRO A 1 103 ? 2.051 2.106 -2.115 1.00 88.31 103 PRO A CA 1
ATOM 804 C C . PRO A 1 103 ? 1.667 3.114 -1.019 1.00 88.31 103 PRO A C 1
ATOM 806 O O . PRO A 1 103 ? 2.544 3.698 -0.371 1.00 88.31 103 PRO A O 1
ATOM 809 N N . PRO A 1 104 ? 0.362 3.322 -0.761 1.00 91.44 104 PRO A N 1
ATOM 810 C CA . PRO A 1 104 ? -0.053 4.196 0.321 1.00 91.44 104 PRO A CA 1
ATOM 811 C C . PRO A 1 104 ? 0.310 3.584 1.680 1.00 91.44 104 PRO A C 1
ATOM 813 O O . PRO A 1 104 ? 0.223 2.374 1.895 1.00 91.44 104 PRO A O 1
ATOM 816 N N . THR A 1 105 ? 0.662 4.439 2.634 1.00 94.44 105 THR A N 1
ATOM 817 C CA . THR A 1 105 ? 0.841 4.050 4.033 1.00 94.44 105 THR A CA 1
ATOM 818 C C . THR A 1 105 ? -0.523 3.856 4.681 1.00 94.44 105 THR A C 1
ATOM 820 O O . THR A 1 105 ? -1.338 4.778 4.727 1.00 94.44 105 THR A O 1
ATOM 823 N N . ILE A 1 106 ? -0.780 2.662 5.206 1.00 95.44 106 ILE A N 1
ATOM 824 C CA . ILE A 1 106 ? -2.049 2.345 5.861 1.00 95.44 106 ILE A CA 1
ATOM 825 C C . ILE A 1 106 ? -2.042 2.896 7.288 1.00 95.44 106 ILE A C 1
ATOM 827 O O . ILE A 1 106 ? -1.167 2.576 8.091 1.00 95.44 106 ILE A O 1
ATOM 831 N N . ARG A 1 107 ? -3.052 3.703 7.616 1.00 96.25 107 ARG A N 1
ATOM 832 C CA . ARG A 1 107 ? -3.303 4.242 8.950 1.00 96.25 107 ARG A CA 1
ATOM 833 C C . ARG A 1 107 ? -4.554 3.597 9.535 1.00 96.25 107 ARG A C 1
ATOM 835 O O . ARG A 1 107 ? -5.613 3.602 8.910 1.00 96.25 107 ARG A O 1
ATOM 842 N N . VAL A 1 108 ? -4.414 3.071 10.748 1.00 96.38 108 VAL A N 1
ATOM 843 C CA . VAL A 1 108 ? -5.481 2.397 11.496 1.00 96.38 108 VAL A CA 1
ATOM 844 C C . VAL A 1 108 ? -5.548 3.011 12.888 1.00 96.38 108 VAL A C 1
ATOM 846 O O . VAL A 1 108 ? -4.513 3.178 13.540 1.00 96.38 108 VAL A O 1
ATOM 849 N N . SER A 1 109 ? -6.744 3.369 13.348 1.00 95.69 109 SER A N 1
ATOM 850 C CA . SER A 1 109 ? -6.930 3.869 14.709 1.00 95.69 109 SER A CA 1
ATOM 851 C C . SER A 1 109 ? -6.914 2.732 15.729 1.00 95.69 109 SER A C 1
ATOM 853 O O . SER A 1 109 ? -7.267 1.589 15.438 1.00 95.69 109 SER A O 1
ATOM 855 N N . SER A 1 110 ? -6.536 3.053 16.966 1.00 96.56 110 SER A N 1
ATOM 856 C CA . SER A 1 110 ? -6.553 2.077 18.059 1.00 96.56 110 SER A CA 1
ATOM 857 C C . SER A 1 110 ? -7.951 1.476 18.252 1.00 96.56 110 SER A C 1
ATOM 859 O O . SER A 1 110 ? -8.956 2.190 18.224 1.00 96.56 110 SER A O 1
ATOM 861 N N . GLY A 1 111 ? -8.015 0.155 18.433 1.00 95.12 111 GLY A N 1
ATOM 862 C CA . GLY A 1 111 ? -9.267 -0.582 18.623 1.00 95.12 111 GLY A CA 1
ATOM 863 C C . GLY A 1 111 ? -10.120 -0.755 17.361 1.00 95.12 111 GLY A C 1
ATOM 864 O O . GLY A 1 111 ? -11.252 -1.225 17.466 1.00 95.12 111 GLY A O 1
ATOM 865 N N . LYS A 1 112 ? -9.615 -0.382 16.178 1.00 94.75 112 LYS A N 1
ATOM 866 C CA . LYS A 1 112 ? -10.291 -0.614 14.895 1.00 94.75 112 LYS A CA 1
ATOM 867 C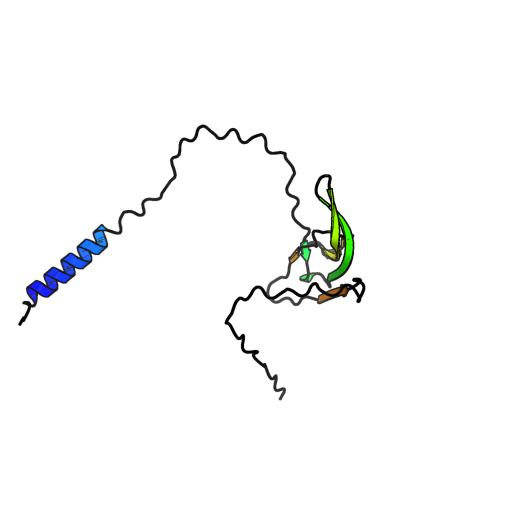 C . LYS A 1 112 ? -9.743 -1.850 14.188 1.00 94.75 112 LYS A C 1
ATOM 869 O O . LYS A 1 112 ? -8.571 -2.195 14.314 1.00 94.75 112 LYS A O 1
ATOM 874 N N . SER A 1 113 ? -10.624 -2.516 13.449 1.00 93.38 113 SER A N 1
ATOM 875 C CA . SER A 1 113 ? -10.276 -3.620 12.555 1.00 93.38 113 SER A CA 1
ATOM 876 C C . SER A 1 113 ? -10.039 -3.091 11.147 1.00 93.38 113 SER A C 1
ATOM 878 O O . SER A 1 113 ? -10.644 -2.101 10.743 1.00 93.38 113 SER A O 1
ATOM 880 N N . ILE A 1 114 ? -9.175 -3.776 10.405 1.00 95.56 114 ILE A N 1
ATOM 881 C CA . ILE A 1 114 ? -8.874 -3.472 9.010 1.00 95.56 114 ILE A CA 1
ATOM 882 C C . ILE A 1 114 ? -9.565 -4.482 8.093 1.00 95.56 114 ILE A C 1
ATOM 884 O O . ILE A 1 114 ? -9.498 -5.686 8.337 1.00 95.56 114 ILE A O 1
ATOM 888 N N . ASP A 1 115 ? -10.197 -3.980 7.034 1.00 96.38 115 ASP A N 1
ATOM 889 C CA . ASP A 1 115 ? -10.636 -4.776 5.889 1.00 96.38 115 ASP A CA 1
ATOM 890 C C . ASP A 1 115 ? -9.649 -4.538 4.738 1.00 96.38 115 ASP A C 1
ATOM 892 O O . ASP A 1 115 ? -9.570 -3.436 4.189 1.00 96.38 115 ASP A O 1
ATOM 896 N N . LEU A 1 116 ? -8.824 -5.545 4.446 1.00 96.00 116 LEU A N 1
ATOM 897 C CA . LEU A 1 116 ? -7.753 -5.477 3.456 1.00 96.00 116 LEU A CA 1
ATOM 898 C C . LEU A 1 116 ? -7.900 -6.629 2.467 1.00 96.00 116 LEU A C 1
ATOM 900 O O . LEU A 1 116 ? -7.819 -7.798 2.841 1.00 96.00 116 LEU A O 1
ATOM 904 N N . THR A 1 117 ? -8.042 -6.287 1.193 1.00 96.56 117 THR A N 1
ATOM 905 C CA . THR A 1 117 ? -8.019 -7.237 0.081 1.00 96.56 117 THR A CA 1
ATOM 906 C C . THR A 1 117 ? -6.715 -7.077 -0.690 1.00 96.56 117 THR A C 1
ATOM 908 O O . THR A 1 117 ? -6.365 -5.966 -1.079 1.00 96.56 117 THR A O 1
ATOM 911 N N . LEU A 1 118 ? -6.005 -8.180 -0.924 1.00 94.06 118 LEU A N 1
ATOM 912 C CA . LEU A 1 118 ? -4.823 -8.221 -1.784 1.00 94.06 118 LEU A CA 1
ATOM 913 C C . LEU A 1 118 ? -5.131 -9.064 -3.024 1.00 94.06 118 LEU A C 1
ATOM 915 O O . LEU A 1 118 ? -5.318 -10.278 -2.917 1.00 94.06 118 LEU A O 1
ATOM 919 N N . THR A 1 119 ? -5.143 -8.427 -4.187 1.00 92.31 119 THR A N 1
ATOM 920 C CA . THR A 1 119 ? -5.201 -9.087 -5.490 1.00 92.31 119 THR A CA 1
ATOM 921 C C . THR A 1 119 ? -3.780 -9.378 -5.953 1.00 92.31 119 THR A C 1
ATOM 923 O O . THR A 1 119 ? -2.913 -8.502 -5.943 1.00 92.31 119 THR A O 1
ATOM 926 N N . ASN A 1 120 ? -3.520 -10.624 -6.340 1.00 89.81 120 ASN A N 1
ATOM 927 C CA . ASN A 1 120 ? -2.222 -11.044 -6.851 1.00 89.81 120 ASN A CA 1
ATOM 928 C C . ASN A 1 120 ? -2.320 -11.337 -8.350 1.00 89.81 120 ASN A C 1
ATOM 930 O O . ASN A 1 120 ? -2.687 -12.451 -8.731 1.00 89.81 120 ASN A O 1
ATOM 934 N N . ASP A 1 121 ? -1.934 -10.361 -9.171 1.00 85.50 121 ASP A N 1
ATOM 935 C CA . ASP A 1 121 ? -1.884 -10.488 -10.632 1.00 85.50 121 ASP A CA 1
ATOM 936 C C . ASP A 1 121 ? -0.481 -10.871 -11.135 1.00 85.50 121 ASP A C 1
ATOM 938 O O . ASP A 1 121 ? -0.166 -10.763 -12.321 1.00 85.50 121 ASP A O 1
ATOM 942 N N . LEU A 1 122 ? 0.391 -11.350 -10.243 1.00 85.38 122 LEU A N 1
ATOM 943 C CA . LEU A 1 122 ? 1.698 -11.873 -10.621 1.00 85.38 122 LEU A CA 1
ATOM 944 C C . LEU A 1 122 ? 1.528 -13.261 -11.254 1.00 85.38 122 LEU A C 1
ATOM 946 O O . LEU A 1 122 ? 0.920 -14.166 -10.675 1.00 85.38 122 LEU A O 1
ATOM 950 N N . HIS A 1 123 ? 2.073 -13.454 -12.457 1.00 78.31 123 HIS A N 1
ATOM 951 C CA . HIS A 1 123 ? 2.016 -14.744 -13.144 1.00 78.31 123 HIS A CA 1
ATOM 952 C C . HIS A 1 123 ? 2.607 -15.866 -12.268 1.00 78.31 123 HIS A C 1
ATOM 954 O O . HIS A 1 123 ? 3.734 -15.774 -11.788 1.00 78.31 123 HIS A O 1
ATOM 960 N N . LYS A 1 124 ? 1.866 -16.976 -12.117 1.00 59.22 124 LYS A N 1
ATOM 961 C CA . LYS A 1 124 ? 2.183 -18.114 -11.221 1.00 59.22 124 LYS A CA 1
ATOM 962 C C . LYS A 1 124 ? 3.516 -18.842 -11.491 1.00 59.22 124 LYS A C 1
ATOM 964 O O . LYS A 1 124 ? 3.870 -19.729 -10.720 1.00 59.22 124 LYS A O 1
ATOM 969 N N . ASN A 1 125 ? 4.240 -18.501 -12.558 1.00 50.72 125 ASN A N 1
ATOM 970 C CA . ASN A 1 125 ? 5.413 -19.246 -13.029 1.00 50.72 125 ASN A CA 1
ATOM 971 C C . ASN A 1 125 ? 6.757 -18.547 -12.800 1.00 50.72 125 ASN A C 1
ATOM 973 O O . ASN A 1 125 ? 7.792 -19.113 -13.149 1.00 50.72 125 ASN A O 1
ATOM 977 N N . GLU A 1 126 ? 6.785 -17.369 -12.179 1.00 52.22 126 GLU A N 1
ATOM 978 C CA . GLU A 1 126 ? 8.049 -16.810 -11.703 1.00 52.22 126 GLU A CA 1
ATOM 979 C C . GLU A 1 126 ? 8.386 -17.483 -10.373 1.00 52.22 126 GLU A C 1
ATOM 981 O O . GLU A 1 126 ? 7.960 -17.056 -9.302 1.00 52.22 126 GLU A O 1
ATOM 986 N N . GLN A 1 127 ? 9.084 -18.622 -10.461 1.00 42.09 127 GLN A N 1
ATOM 987 C CA . GLN A 1 127 ? 9.688 -19.286 -9.312 1.00 42.09 127 GLN A CA 1
ATOM 988 C C . GLN A 1 127 ? 10.363 -18.226 -8.449 1.00 42.09 127 GLN A C 1
ATOM 990 O O . GLN A 1 127 ? 11.331 -17.599 -8.880 1.00 42.09 127 GLN A O 1
ATOM 995 N N . SER A 1 128 ? 9.841 -18.054 -7.230 1.00 40.91 128 SER A N 1
ATOM 996 C CA . SER A 1 128 ? 10.515 -17.338 -6.155 1.00 40.91 128 SER A CA 1
ATOM 997 C C . SER A 1 128 ? 11.992 -17.714 -6.229 1.00 40.91 128 SER A C 1
ATOM 999 O O . SER A 1 128 ? 12.278 -18.917 -6.132 1.00 40.91 128 SER A O 1
ATOM 1001 N N . PRO A 1 129 ? 12.931 -16.765 -6.427 1.00 49.16 129 PRO A N 1
ATOM 1002 C CA . PRO A 1 129 ? 14.335 -17.093 -6.296 1.00 49.16 129 PRO A CA 1
ATOM 1003 C C . PRO A 1 129 ? 14.451 -17.754 -4.931 1.00 49.16 129 PRO A C 1
ATOM 1005 O O . PRO A 1 129 ? 14.044 -17.179 -3.917 1.00 49.16 129 PRO A O 1
ATOM 1008 N N . ARG A 1 130 ? 14.858 -19.029 -4.918 1.00 42.06 130 ARG A N 1
ATOM 1009 C CA . ARG A 1 130 ? 15.160 -19.714 -3.670 1.00 42.06 130 ARG A CA 1
ATOM 1010 C C . ARG A 1 130 ? 16.148 -18.792 -2.982 1.00 42.06 130 ARG A C 1
ATOM 1012 O O . ARG A 1 130 ? 17.252 -18.619 -3.489 1.00 42.06 130 ARG A O 1
ATOM 1019 N N . LEU A 1 131 ? 15.731 -18.177 -1.877 1.00 42.22 131 LEU A N 1
ATOM 1020 C CA . LEU A 1 131 ? 16.648 -17.593 -0.916 1.00 42.22 131 LEU A CA 1
ATOM 1021 C C . LEU A 1 131 ? 17.585 -18.739 -0.550 1.00 42.22 131 LEU A C 1
ATOM 1023 O O . LEU A 1 131 ? 17.232 -19.613 0.240 1.00 42.22 131 LEU A O 1
ATOM 1027 N N . SER A 1 132 ? 18.737 -18.802 -1.218 1.00 40.56 132 SER A N 1
ATOM 1028 C CA . SER A 1 132 ? 19.857 -19.613 -0.790 1.00 40.56 132 SER A CA 1
ATOM 1029 C C . SER A 1 132 ? 20.129 -19.134 0.619 1.00 40.56 132 SER A C 1
ATOM 1031 O O . SER A 1 132 ? 20.561 -17.999 0.814 1.00 40.56 132 SER A O 1
ATOM 1033 N N . SER A 1 133 ? 19.728 -19.957 1.582 1.00 44.97 133 SER A N 1
ATOM 1034 C CA . SER A 1 133 ? 19.850 -19.705 3.003 1.00 44.97 133 SER A CA 1
ATOM 1035 C C . SER A 1 133 ? 21.275 -19.252 3.288 1.00 44.97 133 SER A C 1
ATOM 1037 O O . SER A 1 133 ? 22.193 -20.072 3.333 1.00 44.97 133 SER A O 1
ATOM 1039 N N . VAL A 1 134 ? 21.467 -17.948 3.469 1.00 48.81 134 VAL A N 1
ATOM 1040 C CA . VAL A 1 134 ? 22.630 -17.445 4.184 1.00 48.81 134 VAL A CA 1
ATOM 1041 C C . VAL A 1 134 ? 22.457 -18.003 5.587 1.00 48.81 134 VAL A C 1
ATOM 1043 O O . VAL A 1 134 ? 21.493 -17.684 6.282 1.00 48.81 134 VAL A O 1
ATOM 1046 N N . GLY A 1 135 ? 23.301 -18.973 5.928 1.00 46.78 135 GLY A N 1
ATOM 1047 C CA . GLY A 1 135 ? 23.198 -19.745 7.152 1.00 46.78 135 GLY A CA 1
ATOM 1048 C C . GLY A 1 135 ? 23.347 -18.862 8.383 1.00 46.78 135 GLY A C 1
ATOM 1049 O O . GLY A 1 135 ? 24.447 -18.687 8.891 1.00 46.78 135 GLY A O 1
ATOM 1050 N N . CYS A 1 136 ? 22.234 -18.381 8.926 1.00 40.06 136 CYS A N 1
ATOM 1051 C CA . CYS A 1 136 ? 22.140 -18.083 10.346 1.00 40.06 136 CYS A CA 1
ATOM 1052 C C . CYS A 1 136 ? 21.695 -19.369 11.043 1.00 40.06 136 CYS A C 1
ATOM 1054 O O . CYS A 1 136 ? 20.509 -19.646 11.215 1.00 40.06 136 CYS A O 1
ATOM 1056 N N . SER A 1 137 ? 22.684 -20.196 11.378 1.00 50.16 137 SER A N 1
ATOM 1057 C CA . SER A 1 137 ? 22.498 -21.355 12.240 1.00 50.16 137 SER A CA 1
ATOM 1058 C C . SER A 1 137 ? 21.940 -20.900 13.591 1.00 50.16 137 SER A C 1
ATOM 1060 O O . SER A 1 137 ? 22.548 -20.083 14.278 1.00 50.16 137 SER A O 1
ATOM 1062 N N . GLY A 1 138 ? 20.784 -21.451 13.962 1.00 49.28 138 GLY A N 1
ATOM 1063 C CA . GLY A 1 138 ? 20.292 -21.460 15.335 1.00 49.28 138 GLY A CA 1
ATOM 1064 C C . GLY A 1 138 ? 19.336 -20.331 15.715 1.00 49.28 138 GLY A C 1
ATOM 1065 O O . GLY A 1 138 ? 19.736 -19.364 16.352 1.00 49.28 138 GLY A O 1
ATOM 1066 N N . ARG A 1 139 ? 18.038 -20.531 15.454 1.00 44.12 139 ARG A N 1
ATOM 1067 C CA . ARG A 1 139 ? 16.959 -20.296 16.436 1.00 44.12 139 ARG A CA 1
ATOM 1068 C C . ARG A 1 139 ? 15.664 -20.931 15.935 1.00 44.12 139 ARG A C 1
ATOM 1070 O O . ARG A 1 139 ? 15.001 -20.438 15.031 1.00 44.12 139 ARG A O 1
ATOM 1077 N N . THR A 1 140 ? 15.317 -22.059 16.537 1.00 45.56 140 THR A N 1
ATOM 1078 C CA . THR A 1 140 ? 14.017 -22.712 16.406 1.00 45.56 140 THR A CA 1
ATOM 1079 C C . THR A 1 140 ? 12.942 -21.827 17.037 1.00 45.56 140 THR A C 1
ATOM 1081 O O . THR A 1 140 ? 12.863 -21.707 18.258 1.00 45.56 140 THR A O 1
ATOM 1084 N N . PHE A 1 141 ? 12.086 -21.216 16.219 1.00 44.25 141 PHE A N 1
ATOM 1085 C CA . PHE A 1 141 ? 10.841 -20.628 16.708 1.00 44.25 141 PHE A CA 1
ATOM 1086 C C . PHE A 1 141 ? 9.830 -21.753 16.946 1.00 44.25 141 PHE A C 1
ATOM 1088 O O . PHE A 1 141 ? 9.368 -22.406 16.011 1.00 44.25 141 PHE A O 1
ATOM 1095 N N . LYS A 1 142 ? 9.500 -22.008 18.217 1.00 42.34 142 LYS A N 1
ATOM 1096 C CA . LYS A 1 142 ? 8.370 -22.871 18.573 1.00 42.34 142 LYS A CA 1
ATOM 1097 C C . LYS A 1 142 ? 7.076 -22.177 18.144 1.00 42.34 142 LYS A C 1
ATOM 1099 O O . LYS A 1 142 ? 6.754 -21.100 18.633 1.00 42.34 142 LYS A O 1
ATOM 1104 N N . SER A 1 143 ? 6.346 -22.822 17.240 1.00 42.31 143 SER A N 1
ATOM 1105 C CA . SER A 1 143 ? 4.982 -22.459 16.860 1.00 42.31 143 SER A CA 1
ATOM 1106 C C . SER A 1 143 ? 4.052 -22.619 18.069 1.00 42.31 143 SER A C 1
ATOM 1108 O O . SER A 1 143 ? 3.919 -23.718 18.613 1.00 42.31 143 SER A O 1
ATOM 1110 N N . ALA A 1 144 ? 3.427 -21.528 18.509 1.00 41.31 144 ALA A N 1
ATOM 1111 C CA . ALA A 1 144 ? 2.359 -21.572 19.497 1.00 41.31 144 ALA A CA 1
ATOM 1112 C C . ALA A 1 144 ? 1.040 -21.907 18.783 1.00 41.31 144 ALA A C 1
ATOM 1114 O O . ALA A 1 144 ? 0.459 -21.066 18.099 1.00 41.31 144 ALA A O 1
ATOM 1115 N N . LYS A 1 145 ? 0.564 -23.148 18.934 1.00 41.78 145 LYS A N 1
ATOM 1116 C CA . LYS A 1 145 ? -0.821 -23.513 18.613 1.00 41.78 145 LYS A CA 1
ATOM 1117 C C . LYS A 1 145 ? -1.737 -22.890 19.667 1.00 41.78 145 LYS A C 1
ATOM 1119 O O . LYS A 1 145 ? -1.793 -23.383 20.790 1.00 41.78 145 LYS A O 1
ATOM 1124 N N . HIS A 1 146 ? -2.473 -21.845 19.304 1.00 40.31 146 HIS A N 1
ATOM 1125 C CA . HIS A 1 146 ? -3.654 -21.438 20.061 1.00 40.31 146 HIS A CA 1
ATOM 1126 C C . HIS A 1 146 ? -4.833 -22.322 19.631 1.00 40.31 146 HIS A C 1
ATOM 1128 O O . HIS A 1 146 ? -5.363 -22.176 18.534 1.00 40.31 146 HIS A O 1
ATOM 1134 N N . SER A 1 147 ? -5.205 -23.273 20.491 1.00 43.41 147 SER A N 1
ATOM 1135 C CA . SER A 1 147 ? -6.482 -23.985 20.413 1.00 43.41 147 SER A CA 1
ATOM 1136 C C . SER A 1 147 ? -7.555 -23.083 21.012 1.00 43.41 147 SER A C 1
ATOM 1138 O O . SER A 1 147 ? -7.495 -22.766 22.199 1.00 43.41 147 SER A O 1
ATOM 1140 N N . VAL A 1 148 ? -8.511 -22.648 20.198 1.00 46.88 148 VAL A N 1
ATOM 1141 C CA . VAL A 1 148 ? -9.722 -21.970 20.669 1.00 46.88 148 VAL A CA 1
ATOM 1142 C C . VAL A 1 148 ? -10.726 -23.063 21.024 1.00 46.88 148 VAL A C 1
ATOM 1144 O O . VAL A 1 148 ? -11.236 -23.733 20.133 1.00 46.88 148 VAL A O 1
ATOM 1147 N N . ASN A 1 149 ? -10.977 -23.270 22.318 1.00 48.44 149 ASN A N 1
ATOM 1148 C CA . ASN A 1 149 ? -12.144 -24.028 22.766 1.00 48.44 149 ASN A CA 1
ATOM 1149 C C . ASN A 1 149 ? -13.329 -23.065 22.837 1.00 48.44 149 ASN A C 1
ATOM 1151 O O . ASN A 1 149 ? -13.297 -22.096 23.596 1.00 48.44 149 ASN A O 1
ATOM 1155 N N . SER A 1 150 ? -14.354 -23.341 22.040 1.00 50.78 150 SER A N 1
ATOM 1156 C CA . SER A 1 150 ? -15.683 -22.753 22.178 1.00 50.78 150 SER A CA 1
ATOM 1157 C C . SER A 1 150 ? -16.513 -23.655 23.089 1.00 50.78 150 SER A C 1
ATOM 1159 O O . SER A 1 150 ? -16.507 -24.873 22.907 1.00 50.78 150 SER A O 1
ATOM 1161 N N . SER A 1 151 ? -17.138 -23.035 24.089 1.00 58.25 151 SER A N 1
ATOM 1162 C CA . SER A 1 151 ? -18.051 -23.638 25.065 1.00 58.25 151 SER A CA 1
ATOM 1163 C C . SER A 1 151 ? -19.320 -24.209 24.443 1.00 58.25 151 SER A C 1
ATOM 1165 O O . SER A 1 151 ? -19.747 -23.677 23.394 1.00 58.25 151 SER A O 1
#

Secondary structure (DSSP, 8-state):
-----HHHHHHHHHHHHHHHHHGGG-------------------------PPPEEEGGGS-EEEEEEEEEEEETTEEEEEEEEEEEEE-TTS-EEEEEEESSPPEEE--TT----EEEEE-S-TTS-------------------------

pLDDT: mean 73.17, std 20.52, range [40.06, 96.69]

Organism: NCBI:txid2607765

Foldseek 3Di:
DDPDDPVNVVVVVVVVVVVVVVVPPPPPDPPVPPPDVPPPPPPPPPPPPDDAAEFEQQLDAKEKEWDWDWDDDPPDIDTDIWIWMWGAHPVSDIDTDDTHPRHHHYDYDPPDDGHYHYHYPPPPPPPDPPPPPPDPPDDDDDDDDDDDDDD